Protein AF-A0A3L6JQJ8-F1 (afdb_monomer_lite)

Secondary structure (DSSP, 8-state):
------HHHHHHHHHHHHHHHHHHHHHHHHTT---HHHHHHHHHHHHHHHHHHHHHHHHHHH-SHHHHHHHTT---PPPP-PPS-TTGGGT-HHHHHHHHHHHHHHHHHHHHHHHHHH-SSHHHHHHHHHHHHHHHHHHHHHHHHHTT-

Structure (mmCIF, N/CA/C/O backbone):
data_AF-A0A3L6JQJ8-F1
#
_entry.id   AF-A0A3L6JQJ8-F1
#
loop_
_atom_site.group_PDB
_atom_site.id
_atom_site.type_symbol
_atom_site.label_atom_id
_atom_site.label_alt_id
_atom_site.label_comp_id
_atom_site.label_asym_id
_atom_site.label_entity_id
_atom_site.label_seq_id
_atom_site.pdbx_PDB_ins_code
_atom_site.Cartn_x
_atom_site.Cartn_y
_atom_site.Cartn_z
_atom_site.occupancy
_atom_site.B_iso_or_equiv
_atom_site.auth_seq_id
_atom_site.auth_comp_id
_atom_site.auth_asym_id
_atom_site.auth_atom_id
_atom_site.pdbx_PDB_model_num
ATOM 1 N N . MET A 1 1 ? 2.746 14.100 33.182 1.00 36.00 1 MET A N 1
ATOM 2 C CA . MET A 1 1 ? 1.616 13.159 33.035 1.00 36.00 1 MET A CA 1
ATOM 3 C C . MET A 1 1 ? 1.956 12.234 31.887 1.00 36.00 1 MET A C 1
ATOM 5 O O . MET A 1 1 ? 2.234 12.732 30.808 1.00 36.00 1 MET A O 1
ATOM 9 N N . ASN A 1 2 ? 2.048 10.930 32.138 1.00 44.53 2 ASN A N 1
ATOM 10 C CA . ASN A 1 2 ? 2.298 9.948 31.086 1.00 44.53 2 ASN A CA 1
ATOM 11 C C . ASN A 1 2 ? 0.944 9.687 30.410 1.00 44.53 2 ASN A C 1
ATOM 13 O O . ASN A 1 2 ? 0.129 8.946 30.954 1.00 44.53 2 ASN A O 1
ATOM 17 N N . GLU A 1 3 ? 0.652 10.376 29.305 1.00 50.25 3 GLU A N 1
ATOM 18 C CA . GLU A 1 3 ? -0.541 10.090 28.507 1.00 50.25 3 GLU A CA 1
ATOM 19 C C . GLU A 1 3 ? -0.387 8.691 27.917 1.00 50.25 3 GLU A C 1
ATOM 21 O O . GLU A 1 3 ? 0.412 8.440 27.013 1.00 50.25 3 GLU A O 1
ATOM 26 N N . GLN A 1 4 ? -1.114 7.741 28.492 1.00 54.88 4 GLN A N 1
ATOM 27 C CA . GLN A 1 4 ? -1.204 6.391 27.969 1.00 54.88 4 GLN A CA 1
ATOM 28 C C . GLN A 1 4 ? -1.888 6.489 26.597 1.00 54.88 4 GLN A C 1
ATOM 30 O O . GLN A 1 4 ? -3.105 6.644 26.526 1.00 54.88 4 GLN A O 1
ATOM 35 N N . LYS A 1 5 ? -1.099 6.469 25.510 1.00 64.50 5 LYS A N 1
ATOM 36 C CA . LYS A 1 5 ? -1.624 6.503 24.134 1.00 64.50 5 LYS A CA 1
ATOM 37 C C . LYS A 1 5 ? -2.700 5.434 23.976 1.00 64.50 5 LYS A C 1
ATOM 39 O O . LYS A 1 5 ? -2.453 4.274 24.327 1.00 64.50 5 LYS A O 1
ATOM 44 N N . SER A 1 6 ? -3.858 5.820 23.437 1.00 82.19 6 SER A N 1
ATOM 45 C CA . SER A 1 6 ? -4.971 4.900 23.205 1.00 82.19 6 SER A CA 1
ATOM 46 C C . SER A 1 6 ? -4.496 3.716 22.353 1.00 82.19 6 SER A C 1
ATOM 48 O O . SER A 1 6 ? -3.652 3.900 21.469 1.00 82.19 6 SER A O 1
ATOM 50 N N . PRO A 1 7 ? -5.029 2.495 22.550 1.00 85.25 7 PRO A N 1
ATOM 51 C CA . PRO A 1 7 ? -4.755 1.374 21.654 1.00 85.25 7 PRO A CA 1
ATOM 52 C C . PRO A 1 7 ? -4.994 1.721 20.178 1.00 85.25 7 PRO A C 1
ATOM 54 O O . PRO A 1 7 ? -4.270 1.238 19.313 1.00 85.25 7 PRO A O 1
ATOM 57 N N . ILE A 1 8 ? -5.964 2.596 19.887 1.00 87.50 8 ILE A N 1
ATOM 58 C CA . ILE A 1 8 ? -6.216 3.092 18.528 1.00 87.50 8 ILE A CA 1
ATOM 59 C C . ILE A 1 8 ? -5.039 3.939 18.035 1.00 87.50 8 ILE A C 1
ATOM 61 O O . ILE A 1 8 ? -4.552 3.696 16.936 1.00 87.50 8 ILE A O 1
ATOM 65 N N . ASP A 1 9 ? -4.517 4.856 18.852 1.00 89.31 9 ASP A N 1
ATOM 66 C CA . ASP A 1 9 ? -3.372 5.697 18.480 1.00 89.31 9 ASP A CA 1
ATOM 67 C C . ASP A 1 9 ? -2.126 4.857 18.215 1.00 89.31 9 ASP A C 1
ATOM 69 O O . ASP A 1 9 ? -1.370 5.133 17.288 1.00 89.31 9 ASP A O 1
ATOM 73 N N . GLN A 1 10 ? -1.886 3.816 19.015 1.00 91.69 10 GLN A N 1
ATOM 74 C CA . GLN A 1 10 ? -0.762 2.902 18.792 1.00 91.69 10 GLN A CA 1
ATOM 75 C C . GLN A 1 10 ? -0.887 2.194 17.440 1.00 91.69 10 GLN A C 1
ATOM 77 O O . GLN A 1 10 ? 0.089 2.101 16.696 1.00 91.69 10 GLN A O 1
ATOM 82 N N . MET A 1 11 ? -2.095 1.748 17.099 1.00 93.88 11 MET A N 1
ATOM 83 C CA . MET A 1 11 ? -2.362 1.094 15.823 1.00 93.88 11 MET A CA 1
ATOM 84 C C . MET A 1 11 ? -2.300 2.063 14.634 1.00 93.88 11 MET A C 1
ATOM 86 O O . MET A 1 11 ? -1.777 1.697 13.583 1.00 93.88 11 MET A O 1
ATOM 90 N N . LEU A 1 12 ? -2.766 3.304 14.795 1.00 94.69 12 LEU A N 1
ATOM 91 C CA . LEU A 1 12 ? -2.637 4.351 13.779 1.00 94.69 12 LEU A CA 1
ATOM 92 C C . LEU A 1 12 ? -1.169 4.729 13.551 1.00 94.69 12 LEU A C 1
ATOM 94 O O . LEU A 1 12 ? -0.750 4.820 12.405 1.00 94.69 12 LEU A O 1
ATOM 98 N N . ASN A 1 13 ? -0.361 4.850 14.610 1.00 96.12 13 ASN A N 1
ATOM 99 C CA . ASN A 1 13 ? 1.085 5.077 14.481 1.00 96.12 13 ASN A CA 1
ATOM 100 C C . ASN A 1 13 ? 1.780 3.925 13.737 1.00 96.12 13 ASN A C 1
ATOM 102 O O . ASN A 1 13 ? 2.679 4.159 12.931 1.00 96.12 13 ASN A O 1
ATOM 106 N N . LEU A 1 14 ? 1.361 2.682 13.987 1.00 95.88 14 LEU A N 1
ATOM 107 C CA . LEU A 1 14 ? 1.881 1.515 13.279 1.00 95.88 14 LEU A CA 1
ATOM 108 C C . LEU A 1 14 ? 1.527 1.561 11.785 1.00 95.88 14 LEU A C 1
ATOM 110 O O . LEU A 1 14 ? 2.410 1.393 10.947 1.00 95.88 14 LEU A O 1
ATOM 114 N N . ALA A 1 15 ? 0.264 1.840 11.451 1.00 96.75 15 ALA A N 1
ATOM 115 C CA . ALA A 1 15 ? -0.174 1.994 10.064 1.00 96.75 15 ALA A CA 1
ATOM 116 C C . ALA A 1 15 ? 0.536 3.166 9.363 1.00 96.75 15 ALA A C 1
ATOM 118 O O . ALA A 1 15 ? 0.967 3.026 8.219 1.00 96.75 15 ALA A O 1
ATOM 119 N N . LEU A 1 16 ? 0.723 4.290 10.064 1.00 97.69 16 LEU A N 1
ATOM 120 C CA . LEU A 1 16 ? 1.441 5.461 9.565 1.00 97.69 16 LEU A CA 1
ATOM 121 C C . LEU A 1 16 ? 2.881 5.100 9.192 1.00 97.69 16 LEU A C 1
ATOM 123 O O . LEU A 1 16 ? 3.312 5.360 8.072 1.00 97.69 16 LEU A O 1
ATOM 127 N N . ALA A 1 17 ? 3.602 4.430 10.094 1.00 98.00 17 ALA A N 1
ATOM 128 C CA . ALA A 1 17 ? 4.969 3.991 9.836 1.00 98.00 17 ALA A CA 1
ATOM 129 C C . ALA A 1 17 ? 5.048 3.036 8.632 1.00 98.00 17 ALA A C 1
ATOM 131 O O . ALA A 1 17 ? 5.948 3.155 7.801 1.00 98.00 17 ALA A O 1
ATOM 132 N N . THR A 1 18 ? 4.099 2.103 8.498 1.00 97.38 18 THR A N 1
ATOM 133 C CA . THR A 1 18 ? 4.025 1.208 7.335 1.00 97.38 18 THR A CA 1
ATOM 134 C C . THR A 1 18 ? 3.809 1.984 6.033 1.00 97.38 18 THR A C 1
ATOM 136 O O . THR A 1 18 ? 4.551 1.760 5.075 1.00 97.38 18 THR A O 1
ATOM 139 N N . ALA A 1 19 ? 2.852 2.914 6.002 1.00 97.75 19 ALA A N 1
ATOM 140 C CA . ALA A 1 19 ? 2.551 3.722 4.821 1.00 97.75 19 ALA A CA 1
ATOM 141 C C . ALA A 1 19 ? 3.727 4.635 4.430 1.00 97.75 19 ALA A C 1
ATOM 143 O O . ALA A 1 19 ? 4.115 4.664 3.266 1.00 97.75 19 ALA A O 1
ATOM 144 N N . MET A 1 20 ? 4.377 5.295 5.397 1.00 98.31 20 MET A N 1
ATOM 145 C CA . MET A 1 20 ? 5.570 6.124 5.157 1.00 98.31 20 MET A CA 1
ATOM 146 C C . MET A 1 20 ? 6.739 5.317 4.580 1.00 98.31 20 MET A C 1
ATOM 148 O O . MET A 1 20 ? 7.413 5.772 3.656 1.00 98.31 20 MET A O 1
ATOM 152 N N . ASN A 1 21 ? 6.963 4.097 5.076 1.00 98.06 21 ASN A N 1
ATOM 153 C CA . ASN A 1 21 ? 8.005 3.220 4.539 1.00 98.06 21 ASN A CA 1
ATOM 154 C C . ASN A 1 21 ? 7.715 2.804 3.088 1.00 98.06 21 ASN A C 1
ATOM 156 O O . ASN A 1 21 ? 8.631 2.751 2.267 1.00 98.06 21 ASN A O 1
ATOM 160 N N . GLN A 1 22 ? 6.454 2.511 2.758 1.00 97.69 22 GLN A N 1
ATOM 161 C CA . GLN A 1 22 ? 6.056 2.160 1.391 1.00 97.69 22 GLN A CA 1
ATOM 162 C C . GLN A 1 22 ? 6.104 3.374 0.455 1.00 97.69 22 GLN A C 1
ATOM 164 O O . GLN A 1 22 ? 6.606 3.254 -0.661 1.00 97.69 22 GLN A O 1
ATOM 169 N N . TYR A 1 23 ? 5.683 4.548 0.928 1.00 98.44 23 TYR A N 1
ATOM 170 C CA . TYR A 1 23 ? 5.824 5.819 0.219 1.00 98.44 23 TYR A CA 1
ATOM 171 C C . TYR A 1 23 ? 7.279 6.072 -0.186 1.00 98.44 23 TYR A C 1
ATOM 173 O O . TYR A 1 23 ? 7.580 6.241 -1.371 1.00 98.44 23 TYR A O 1
ATOM 181 N N . GLN A 1 24 ? 8.194 6.010 0.789 1.00 98.25 24 GLN A N 1
ATOM 182 C CA . GLN A 1 24 ? 9.618 6.223 0.546 1.00 98.25 24 GLN A CA 1
ATOM 183 C C . GLN A 1 24 ? 10.185 5.184 -0.424 1.00 98.25 24 GLN A C 1
ATOM 185 O O . GLN A 1 24 ? 10.919 5.533 -1.345 1.00 98.25 24 GLN A O 1
ATOM 190 N N . PHE A 1 25 ? 9.797 3.915 -0.272 1.00 98.19 25 PHE A N 1
ATOM 191 C CA . PHE A 1 25 ? 10.201 2.851 -1.188 1.00 98.19 25 PHE A CA 1
ATOM 192 C C . PHE A 1 25 ? 9.831 3.161 -2.647 1.00 98.19 25 PHE A C 1
ATOM 194 O O . PHE A 1 25 ? 10.662 2.974 -3.540 1.00 98.19 25 PHE A O 1
ATOM 201 N N . TYR A 1 26 ? 8.611 3.641 -2.906 1.00 98.31 26 TYR A N 1
ATOM 202 C CA . TYR A 1 26 ? 8.184 3.963 -4.268 1.00 98.31 26 TYR A CA 1
ATOM 203 C C . TYR A 1 26 ? 8.929 5.166 -4.842 1.00 98.31 26 TYR A C 1
ATOM 205 O O . TYR A 1 26 ? 9.364 5.107 -5.995 1.00 98.31 26 TYR A O 1
ATOM 213 N N . LEU A 1 27 ? 9.149 6.216 -4.046 1.00 97.81 27 LEU A N 1
ATOM 214 C CA . LEU A 1 27 ? 9.959 7.359 -4.471 1.00 97.81 27 LEU A CA 1
ATOM 215 C C . LEU A 1 27 ? 11.394 6.942 -4.806 1.00 97.81 27 LEU A C 1
ATOM 217 O O . LEU A 1 27 ? 11.884 7.251 -5.897 1.00 97.81 27 LEU A O 1
ATOM 221 N N . ASP A 1 28 ? 12.031 6.170 -3.927 1.00 97.50 28 ASP A N 1
ATOM 222 C CA . ASP A 1 28 ? 13.414 5.724 -4.091 1.00 97.50 28 ASP A CA 1
ATOM 223 C C . ASP A 1 28 ? 13.607 4.922 -5.376 1.00 97.50 28 ASP A C 1
ATOM 225 O O . ASP A 1 28 ? 14.586 5.128 -6.098 1.00 97.50 28 ASP A O 1
ATOM 229 N N . ILE A 1 29 ? 12.685 4.007 -5.684 1.00 96.19 29 ILE A N 1
ATOM 230 C CA . ILE A 1 29 ? 12.773 3.204 -6.907 1.00 96.19 29 ILE A CA 1
ATOM 231 C C . ILE A 1 29 ? 12.423 4.049 -8.132 1.00 96.19 29 ILE A C 1
ATOM 233 O O . ILE A 1 29 ? 13.116 3.943 -9.140 1.00 96.19 29 ILE A O 1
ATOM 237 N N . SER A 1 30 ? 11.423 4.934 -8.056 1.00 96.00 30 SER A N 1
ATOM 238 C CA . SER A 1 30 ? 11.022 5.773 -9.197 1.00 96.00 30 SER A CA 1
ATOM 239 C C . SER A 1 30 ? 12.154 6.671 -9.708 1.00 96.00 30 SER A C 1
ATOM 241 O O . SER A 1 30 ? 12.235 6.945 -10.906 1.00 96.00 30 SER A O 1
ATOM 243 N N . SER A 1 31 ? 13.065 7.084 -8.820 1.00 93.19 31 SER A N 1
ATOM 244 C CA . SER A 1 31 ? 14.246 7.880 -9.175 1.00 93.19 31 SER A CA 1
ATOM 245 C C . SER A 1 31 ? 15.295 7.107 -9.988 1.00 93.19 31 SER A C 1
ATOM 247 O O . SER A 1 31 ? 16.134 7.724 -10.639 1.00 93.19 31 SER A O 1
ATOM 249 N N . LYS A 1 32 ? 15.238 5.769 -9.970 1.00 92.94 32 LYS A N 1
ATOM 250 C CA . LYS A 1 32 ? 16.230 4.858 -10.569 1.00 92.94 32 LYS A CA 1
ATOM 251 C C . LYS A 1 32 ? 15.720 4.150 -11.824 1.00 92.94 32 LYS A C 1
ATOM 253 O O . LYS A 1 32 ? 16.480 3.435 -12.466 1.00 92.94 32 LYS A O 1
ATOM 258 N N . VAL A 1 33 ? 14.436 4.298 -12.147 1.00 93.25 33 VAL A N 1
ATOM 259 C CA . VAL A 1 33 ? 13.796 3.637 -13.289 1.00 93.25 33 VAL A CA 1
ATOM 260 C C . VAL A 1 33 ? 13.780 4.568 -14.494 1.00 93.25 33 VAL A C 1
ATOM 262 O O . VAL A 1 33 ? 13.288 5.692 -14.414 1.00 93.25 33 VAL A O 1
ATOM 265 N N . GLU A 1 34 ? 14.276 4.072 -15.626 1.00 90.38 34 GLU A N 1
ATOM 266 C CA . GLU A 1 34 ? 14.319 4.824 -16.887 1.00 90.38 34 GLU A CA 1
ATOM 267 C C . GLU A 1 34 ? 13.002 4.743 -17.667 1.00 90.38 34 GLU A C 1
ATOM 269 O O . GLU A 1 34 ? 12.595 5.700 -18.321 1.00 90.38 34 GLU A O 1
ATOM 274 N N . THR A 1 35 ? 12.297 3.611 -17.589 1.00 92.88 35 THR A N 1
ATOM 275 C CA . THR A 1 35 ? 11.056 3.401 -18.341 1.00 92.88 35 THR A CA 1
ATOM 276 C C . THR A 1 35 ? 9.922 4.275 -17.806 1.00 92.88 35 THR A C 1
ATOM 278 O O . THR A 1 35 ? 9.440 4.057 -16.693 1.00 92.88 35 THR A O 1
ATOM 281 N N . THR A 1 36 ? 9.426 5.198 -18.636 1.00 93.94 36 THR A N 1
ATOM 282 C CA . THR A 1 36 ? 8.369 6.161 -18.280 1.00 93.94 36 THR A CA 1
ATOM 283 C C . THR A 1 36 ? 7.140 5.499 -17.664 1.00 93.94 36 THR A C 1
ATOM 285 O O . THR A 1 36 ? 6.732 5.879 -16.573 1.00 93.94 36 THR A O 1
ATOM 288 N N . LYS A 1 37 ? 6.602 4.447 -18.294 1.00 93.69 37 LYS A N 1
ATOM 289 C CA . LYS A 1 37 ? 5.382 3.764 -17.828 1.00 93.69 37 LYS A CA 1
ATOM 290 C C . LYS A 1 37 ? 5.533 3.160 -16.423 1.00 93.69 37 LYS A C 1
ATOM 292 O O . LYS A 1 37 ? 4.645 3.288 -15.587 1.00 93.69 37 LYS A O 1
ATOM 297 N N . VAL A 1 38 ? 6.682 2.545 -16.132 1.00 94.81 38 VAL A N 1
ATOM 298 C CA . VAL A 1 38 ? 6.969 1.967 -14.805 1.00 94.81 38 VAL A CA 1
ATOM 299 C C . VAL A 1 38 ? 7.235 3.070 -13.778 1.00 94.81 38 VAL A C 1
ATOM 301 O O . VAL A 1 38 ? 6.790 2.979 -12.636 1.00 94.81 38 VAL A O 1
ATOM 304 N N . LYS A 1 39 ? 7.914 4.148 -14.178 1.00 96.62 39 LYS A N 1
ATOM 305 C CA . LYS A 1 39 ? 8.126 5.319 -13.323 1.00 96.62 39 LYS A CA 1
ATOM 306 C C . LYS A 1 39 ? 6.804 5.986 -12.933 1.00 96.62 39 LYS A C 1
ATOM 308 O O . LYS A 1 39 ? 6.609 6.307 -11.765 1.00 96.62 39 LYS A O 1
ATOM 313 N N . GLU A 1 40 ? 5.887 6.157 -13.880 1.00 95.94 40 GLU A N 1
ATOM 314 C CA . GLU A 1 40 ? 4.550 6.708 -13.639 1.00 95.94 40 GLU A CA 1
ATOM 315 C C . GLU A 1 40 ? 3.723 5.826 -12.703 1.00 95.94 40 GLU A C 1
ATOM 317 O O . GLU A 1 40 ? 3.081 6.356 -11.794 1.00 95.94 40 GLU A O 1
ATOM 322 N N . LEU A 1 41 ? 3.794 4.497 -12.861 1.00 96.56 41 LEU A N 1
ATOM 323 C CA . LEU A 1 41 ? 3.210 3.552 -11.906 1.00 96.56 41 LEU A CA 1
ATOM 324 C C . LEU A 1 41 ? 3.752 3.798 -10.494 1.00 96.56 41 LEU A C 1
ATOM 326 O O . LEU A 1 41 ? 2.967 4.001 -9.574 1.00 96.56 41 LEU A O 1
ATOM 330 N N . LEU A 1 42 ? 5.075 3.832 -10.316 1.00 98.06 42 LEU A N 1
ATOM 331 C CA . LEU A 1 42 ? 5.686 4.028 -8.997 1.00 98.06 42 LEU A CA 1
ATOM 332 C C . LEU A 1 42 ? 5.297 5.372 -8.369 1.00 98.06 42 LEU A C 1
ATOM 334 O O . LEU A 1 42 ? 4.971 5.423 -7.187 1.00 98.06 42 LEU A O 1
ATOM 338 N N . LEU A 1 43 ? 5.271 6.454 -9.151 1.00 97.94 43 LEU A N 1
ATOM 339 C CA . LEU A 1 43 ? 4.819 7.763 -8.669 1.00 97.94 43 LEU A CA 1
ATOM 340 C C . LEU A 1 43 ? 3.325 7.764 -8.322 1.00 97.94 43 LEU A C 1
ATOM 342 O O . LEU A 1 43 ? 2.911 8.423 -7.371 1.00 97.94 43 LEU A O 1
ATOM 346 N N . SER A 1 44 ? 2.502 7.019 -9.063 1.00 97.75 44 SER A N 1
ATOM 347 C CA . SER A 1 44 ? 1.092 6.836 -8.722 1.00 97.75 44 SER A CA 1
ATOM 348 C C . SER A 1 44 ? 0.911 6.070 -7.413 1.00 97.75 44 SER A C 1
ATOM 350 O O . SER A 1 44 ? 0.092 6.473 -6.589 1.00 97.75 44 SER A O 1
ATOM 352 N N . LEU A 1 45 ? 1.694 5.011 -7.195 1.00 98.19 45 LEU A N 1
ATOM 353 C CA . LEU A 1 45 ? 1.693 4.260 -5.941 1.00 98.19 45 LEU A CA 1
ATOM 354 C C . LEU A 1 45 ? 2.148 5.140 -4.772 1.00 98.19 45 LEU A C 1
ATOM 356 O O . LEU A 1 45 ? 1.482 5.162 -3.743 1.00 98.19 45 LEU A O 1
ATOM 360 N N . ALA A 1 46 ? 3.203 5.941 -4.951 1.00 98.31 46 ALA A N 1
ATOM 361 C CA . ALA A 1 46 ? 3.644 6.909 -3.946 1.00 98.31 46 ALA A CA 1
ATOM 362 C C . ALA A 1 46 ? 2.522 7.898 -3.579 1.00 98.31 46 ALA A C 1
ATOM 364 O O . ALA A 1 46 ? 2.218 8.067 -2.403 1.00 98.31 46 ALA A O 1
ATOM 365 N N . ARG A 1 47 ? 1.827 8.484 -4.562 1.00 98.25 47 ARG A N 1
ATOM 366 C CA . ARG A 1 47 ? 0.675 9.371 -4.292 1.00 98.25 47 ARG A CA 1
ATOM 367 C C . ARG A 1 47 ? -0.461 8.665 -3.549 1.00 98.25 47 ARG A C 1
ATOM 369 O O . ARG A 1 47 ? -1.121 9.269 -2.709 1.00 98.25 47 ARG A O 1
ATOM 376 N N . SER A 1 48 ? -0.695 7.388 -3.843 1.00 97.56 48 SER A N 1
ATOM 377 C CA . SER A 1 48 ? -1.681 6.583 -3.118 1.00 97.56 48 SER A CA 1
ATOM 378 C C . SER A 1 48 ? -1.270 6.360 -1.652 1.00 97.56 48 SER A C 1
ATOM 380 O O . SER A 1 48 ? -2.114 6.469 -0.763 1.00 97.56 48 SER A O 1
ATOM 382 N N . GLU A 1 49 ? 0.018 6.124 -1.377 1.00 98.06 49 GLU A N 1
ATOM 383 C CA . GLU A 1 49 ? 0.538 6.060 -0.002 1.00 98.06 49 GLU A CA 1
ATOM 384 C C . GLU A 1 49 ? 0.445 7.397 0.729 1.00 98.06 49 GLU A C 1
ATOM 386 O O . GLU A 1 49 ? 0.052 7.427 1.890 1.00 98.06 49 GLU A O 1
ATOM 391 N N . GLU A 1 50 ? 0.760 8.504 0.059 1.00 98.06 50 GLU A N 1
ATOM 392 C CA . GLU A 1 50 ? 0.616 9.854 0.611 1.00 98.06 50 GLU A CA 1
ATOM 393 C C . GLU A 1 50 ? -0.838 10.134 1.013 1.00 98.06 50 GLU A C 1
ATOM 395 O O . GLU A 1 50 ? -1.105 10.568 2.133 1.00 98.06 50 GLU A O 1
ATOM 400 N N . ALA A 1 51 ? -1.800 9.780 0.157 1.00 96.56 51 ALA A N 1
ATOM 401 C CA . ALA A 1 51 ? -3.219 9.894 0.484 1.00 96.56 51 ALA A CA 1
ATOM 402 C C . ALA A 1 51 ? -3.611 9.037 1.704 1.00 96.56 51 ALA A C 1
ATOM 404 O O . ALA A 1 51 ? -4.415 9.469 2.537 1.00 96.56 51 ALA A O 1
ATOM 405 N N . LEU A 1 52 ? -3.038 7.834 1.841 1.00 96.25 52 LEU A N 1
ATOM 406 C CA . LEU A 1 52 ? -3.238 6.985 3.016 1.00 96.25 52 LEU A CA 1
ATOM 407 C C . LEU A 1 52 ? -2.625 7.610 4.280 1.00 96.25 52 LEU A C 1
ATOM 409 O O . LEU A 1 52 ? -3.290 7.628 5.315 1.00 96.25 52 LEU A O 1
ATOM 413 N N . ILE A 1 53 ? -1.413 8.163 4.194 1.00 98.12 53 ILE A N 1
ATOM 414 C CA . ILE A 1 53 ? -0.730 8.888 5.278 1.00 98.12 53 ILE A CA 1
ATOM 415 C C . ILE A 1 53 ? -1.608 10.038 5.772 1.00 98.12 53 ILE A C 1
ATOM 417 O O . ILE A 1 53 ? -1.984 10.049 6.943 1.00 98.12 53 ILE A O 1
ATOM 421 N N . THR A 1 54 ? -2.041 10.929 4.875 1.00 96.06 54 THR A N 1
ATOM 422 C CA . THR A 1 54 ? -2.919 12.055 5.227 1.00 96.06 54 THR A CA 1
ATOM 423 C C . THR A 1 54 ? -4.216 11.576 5.875 1.00 96.06 54 THR A C 1
ATOM 425 O O . THR A 1 54 ? -4.718 12.184 6.823 1.00 96.06 54 THR A O 1
ATOM 428 N N . LYS A 1 55 ? -4.778 10.456 5.401 1.00 94.19 55 LYS A N 1
ATOM 429 C CA . LYS A 1 55 ? -5.990 9.893 5.997 1.00 94.19 55 LYS A CA 1
ATOM 430 C C . LYS A 1 55 ? -5.734 9.362 7.411 1.00 94.19 55 LYS A C 1
ATOM 432 O O . LYS A 1 55 ? -6.574 9.581 8.280 1.00 94.19 55 LYS A O 1
ATOM 437 N N . ILE A 1 56 ? -4.606 8.696 7.652 1.00 95.19 56 ILE A N 1
ATOM 438 C CA . ILE A 1 56 ? -4.214 8.204 8.981 1.00 95.19 56 ILE A CA 1
ATOM 439 C C . ILE A 1 56 ? -3.977 9.376 9.939 1.00 95.19 56 ILE A C 1
ATOM 441 O O . ILE A 1 56 ? -4.515 9.369 11.043 1.00 95.19 56 ILE A O 1
ATOM 445 N N . GLU A 1 57 ? -3.256 10.412 9.513 1.00 95.00 57 GLU A N 1
ATOM 446 C CA . GLU A 1 57 ? -3.024 11.623 10.311 1.00 95.00 57 GLU 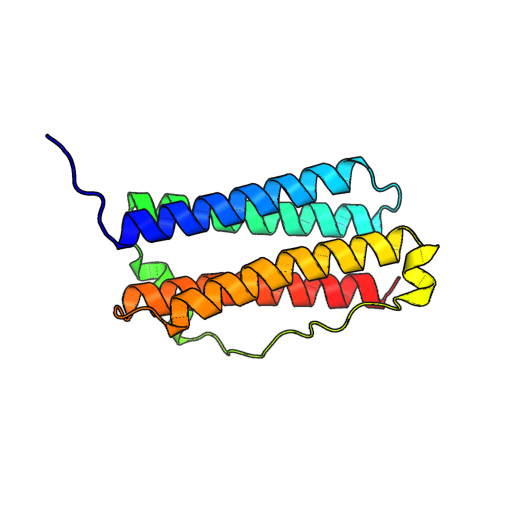A CA 1
ATOM 447 C C . GLU A 1 57 ? -4.338 12.330 10.660 1.00 95.00 57 GLU A C 1
ATOM 449 O O . GLU A 1 57 ? -4.566 12.701 11.813 1.00 95.00 57 GLU A O 1
ATOM 454 N N . SER A 1 58 ? -5.258 12.435 9.696 1.00 93.00 58 SER A N 1
ATOM 455 C CA . SER A 1 58 ? -6.606 12.939 9.957 1.00 93.00 58 SER A CA 1
ATOM 456 C C . SER A 1 58 ? -7.329 12.087 10.999 1.00 93.00 58 SER A C 1
ATOM 458 O O . SER A 1 58 ? -7.951 12.654 11.891 1.00 93.00 58 SER A O 1
ATOM 460 N N . MET A 1 59 ? -7.234 10.755 10.939 1.00 92.69 59 MET A N 1
ATOM 461 C CA . MET A 1 59 ? -7.850 9.883 11.946 1.00 92.69 59 MET A CA 1
ATOM 462 C C . MET A 1 59 ? -7.247 10.064 13.339 1.00 92.69 59 MET A C 1
ATOM 464 O O . MET A 1 59 ? -7.969 9.971 14.329 1.00 92.69 59 MET A O 1
ATOM 468 N N . MET A 1 60 ? -5.945 10.337 13.428 1.00 92.00 60 MET A N 1
ATOM 469 C CA . MET A 1 60 ? -5.284 10.645 14.697 1.00 92.00 60 MET A CA 1
ATOM 470 C C . MET A 1 60 ? -5.766 11.980 15.282 1.00 92.00 60 MET A C 1
ATOM 472 O O . MET A 1 60 ? -5.830 12.119 16.499 1.00 92.00 60 MET A O 1
ATOM 476 N N . ALA A 1 61 ? -6.125 12.949 14.435 1.00 89.88 61 ALA A N 1
ATOM 477 C CA . ALA A 1 61 ? -6.596 14.264 14.867 1.00 89.88 61 ALA A CA 1
ATOM 478 C C . ALA A 1 61 ? -8.101 14.307 15.192 1.00 89.88 61 ALA A C 1
ATOM 480 O O . ALA A 1 61 ? -8.499 14.962 16.154 1.00 89.88 61 ALA A O 1
ATOM 481 N N .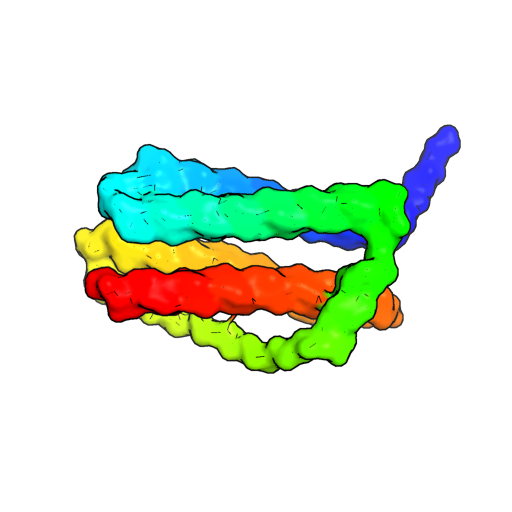 SER A 1 62 ? -8.943 13.646 14.391 1.00 88.31 62 SER A N 1
ATOM 482 C CA . SER A 1 62 ? -10.409 13.773 14.461 1.00 88.31 62 SER A CA 1
ATOM 483 C C . SER A 1 62 ? -11.164 12.469 14.742 1.00 88.31 62 SER A C 1
ATOM 485 O O . SER A 1 62 ? -12.388 12.492 14.879 1.00 88.31 62 SER A O 1
ATOM 487 N N . GLY A 1 63 ? -10.467 11.337 14.869 1.00 87.19 63 GLY A N 1
ATOM 488 C CA . GLY A 1 63 ? -11.057 10.020 15.111 1.00 87.19 63 GLY A CA 1
ATOM 489 C C . GLY A 1 63 ? -11.342 9.206 13.840 1.00 87.19 63 GLY A C 1
ATOM 490 O O . GLY A 1 63 ? -11.158 9.648 12.709 1.00 87.19 63 GLY A O 1
ATOM 491 N N . VAL A 1 64 ? -11.794 7.962 14.028 1.00 85.75 64 VAL A N 1
ATOM 492 C CA . VAL A 1 64 ? -11.783 6.902 12.990 1.00 85.75 64 VAL A CA 1
ATOM 493 C C . VAL A 1 64 ? -13.142 6.612 12.331 1.00 85.75 64 VAL A C 1
ATOM 495 O O . VAL A 1 64 ? -13.246 5.690 11.521 1.00 85.75 64 VAL A O 1
ATOM 498 N N . VAL A 1 65 ? -14.190 7.378 12.657 1.00 81.81 65 VAL A N 1
ATOM 499 C CA . VAL A 1 65 ? -15.590 7.099 12.256 1.00 81.81 65 VAL A CA 1
ATOM 500 C C . VAL A 1 65 ? -15.739 6.932 10.738 1.00 81.81 65 VAL A C 1
ATOM 502 O O . VAL A 1 65 ? -16.287 5.940 10.265 1.00 81.81 65 VAL A O 1
ATOM 505 N N . ASP A 1 66 ? -15.159 7.848 9.968 1.00 75.88 66 ASP A N 1
ATOM 506 C CA . ASP A 1 66 ? -15.169 7.843 8.502 1.00 75.88 66 ASP A CA 1
ATOM 507 C C . ASP A 1 66 ? -14.634 6.561 7.854 1.00 75.88 66 ASP A C 1
ATOM 509 O O . ASP A 1 66 ? -15.085 6.158 6.779 1.00 75.88 66 ASP A O 1
ATOM 513 N N . ALA A 1 67 ? -13.584 5.987 8.440 1.00 72.75 67 ALA A N 1
ATOM 514 C CA . ALA A 1 67 ? -12.934 4.792 7.913 1.00 72.75 67 ALA A CA 1
ATOM 515 C C . ALA A 1 67 ? -13.746 3.546 8.257 1.00 72.75 67 ALA A C 1
ATOM 517 O O . ALA A 1 67 ? -13.896 2.648 7.432 1.00 72.75 67 ALA A O 1
ATOM 518 N N . VAL A 1 68 ? -14.312 3.537 9.465 1.00 81.00 68 VAL A N 1
ATOM 519 C CA . VAL A 1 68 ? -15.188 2.475 9.954 1.00 81.00 68 VAL A CA 1
ATOM 520 C C . VAL A 1 68 ? -16.447 2.361 9.103 1.00 81.00 68 VAL A C 1
ATOM 522 O O . VAL A 1 68 ? -16.824 1.242 8.767 1.00 81.00 68 VAL A O 1
ATOM 525 N N . GLU A 1 69 ? -17.079 3.477 8.731 1.00 79.56 69 GLU A N 1
ATOM 526 C CA . GLU A 1 69 ? -18.271 3.437 7.875 1.00 79.56 69 GLU A CA 1
ATOM 527 C C . GLU A 1 69 ? -17.939 3.002 6.447 1.00 79.56 69 GLU A C 1
ATOM 529 O O . GLU A 1 69 ? -18.627 2.139 5.906 1.00 79.56 69 GLU A O 1
ATOM 534 N N . ARG A 1 70 ? -16.843 3.505 5.861 1.00 75.25 70 ARG A N 1
ATOM 535 C CA . ARG A 1 70 ? -16.401 3.071 4.525 1.00 75.25 70 ARG A CA 1
ATOM 536 C C . ARG A 1 70 ? -16.122 1.579 4.459 1.00 75.25 70 ARG A C 1
ATOM 538 O O . ARG A 1 70 ? -16.530 0.942 3.500 1.00 75.25 70 ARG A O 1
ATOM 545 N N . ALA A 1 71 ? -15.491 1.013 5.487 1.00 77.94 71 ALA A N 1
ATOM 546 C CA . ALA A 1 71 ? -15.194 -0.416 5.550 1.00 77.94 71 ALA A CA 1
ATOM 547 C C . ALA A 1 71 ? -16.435 -1.319 5.437 1.00 77.94 71 ALA A C 1
ATOM 549 O O . ALA A 1 71 ? -16.307 -2.470 5.035 1.00 77.94 71 ALA A O 1
ATOM 550 N N . ARG A 1 72 ? -17.633 -0.826 5.781 1.00 76.44 72 ARG A N 1
ATOM 551 C CA . ARG A 1 72 ? -18.871 -1.626 5.762 1.00 76.44 72 ARG A CA 1
ATOM 552 C C . ARG A 1 72 ? -19.365 -1.945 4.358 1.00 76.44 72 ARG A C 1
ATOM 554 O O . ARG A 1 72 ? -20.166 -2.860 4.209 1.00 76.44 72 ARG A O 1
ATOM 561 N N . THR A 1 73 ? -18.946 -1.165 3.368 1.00 79.38 73 THR A N 1
ATOM 562 C CA . THR A 1 73 ? -19.404 -1.284 1.979 1.00 79.38 73 THR A CA 1
ATOM 563 C C . THR A 1 73 ? -18.323 -1.832 1.056 1.00 79.38 73 THR A C 1
ATOM 565 O O . THR A 1 73 ? -18.509 -1.811 -0.155 1.00 79.38 73 THR A O 1
ATOM 568 N N . LEU A 1 74 ? -17.172 -2.243 1.595 1.00 79.19 74 LEU A N 1
ATOM 569 C CA . LEU A 1 74 ? -16.069 -2.749 0.784 1.00 79.19 74 LEU A CA 1
ATOM 570 C C . LEU A 1 74 ? -16.292 -4.227 0.491 1.00 79.19 74 LEU A C 1
ATOM 572 O O . LEU A 1 74 ? -16.465 -5.024 1.412 1.00 79.19 74 LEU A O 1
ATOM 576 N N . GLU A 1 75 ? -16.247 -4.578 -0.788 1.00 67.50 75 GLU A N 1
ATOM 577 C CA . GLU A 1 75 ? -16.123 -5.966 -1.213 1.00 67.50 75 GLU A CA 1
ATOM 578 C C . GLU A 1 75 ? -14.656 -6.397 -1.073 1.00 67.50 75 GLU A C 1
ATOM 580 O O . GLU A 1 75 ? -13.728 -5.693 -1.489 1.00 67.50 75 GLU A O 1
ATOM 585 N N . GLU A 1 76 ? -14.448 -7.537 -0.416 1.00 63.12 76 GLU A N 1
ATOM 586 C CA . GLU A 1 76 ? -13.131 -8.123 -0.158 1.00 63.12 76 GLU A CA 1
ATOM 587 C C . GLU A 1 76 ? -12.797 -9.145 -1.246 1.00 63.12 76 GLU A C 1
ATOM 589 O O . GLU A 1 76 ? -12.723 -10.342 -0.982 1.00 63.12 76 GLU A O 1
ATOM 594 N N . ASP A 1 77 ? -12.593 -8.673 -2.475 1.00 75.19 77 ASP A N 1
ATOM 595 C CA . ASP A 1 77 ? -11.967 -9.508 -3.498 1.00 75.19 77 ASP A CA 1
ATOM 596 C C . ASP A 1 77 ? -10.460 -9.572 -3.243 1.00 75.19 77 ASP A C 1
ATOM 598 O O . ASP A 1 77 ? -9.768 -8.545 -3.215 1.00 75.19 77 ASP A O 1
ATOM 602 N N . GLU A 1 78 ? -9.957 -10.790 -3.045 1.00 87.31 78 GLU A N 1
ATOM 603 C CA . GLU A 1 78 ? -8.538 -11.037 -2.820 1.00 87.31 78 GLU A CA 1
ATOM 604 C C . GLU A 1 78 ? -7.732 -10.664 -4.080 1.00 87.31 78 GLU A C 1
ATOM 606 O O . GLU A 1 78 ? -8.037 -11.140 -5.177 1.00 87.31 78 GLU A O 1
ATOM 611 N N . PRO A 1 79 ? -6.728 -9.776 -3.966 1.00 90.69 79 PRO A N 1
ATOM 612 C CA . PRO A 1 79 ? -5.949 -9.334 -5.111 1.00 90.69 79 PRO A CA 1
ATOM 613 C C . PRO A 1 79 ? -4.955 -10.414 -5.568 1.00 90.69 79 PRO A C 1
ATOM 615 O O . PRO A 1 79 ? -4.361 -11.100 -4.741 1.00 90.69 79 PRO A O 1
ATOM 618 N N . ASP A 1 80 ? -4.717 -10.508 -6.881 1.00 91.44 80 ASP A N 1
ATOM 619 C CA . ASP A 1 80 ? -3.756 -11.455 -7.468 1.00 91.44 80 ASP A CA 1
ATOM 620 C C . ASP A 1 80 ? -2.313 -11.143 -7.030 1.00 91.44 80 ASP A C 1
ATOM 622 O O . ASP A 1 80 ? -1.773 -10.065 -7.312 1.00 91.44 80 ASP A O 1
ATOM 626 N N . ASP A 1 81 ? -1.689 -12.100 -6.344 1.00 91.50 81 ASP A N 1
ATOM 627 C CA . ASP A 1 81 ? -0.322 -12.025 -5.833 1.00 91.50 81 ASP A CA 1
ATOM 628 C C . ASP A 1 81 ? 0.722 -12.699 -6.736 1.00 91.50 81 ASP A C 1
ATOM 630 O O . ASP A 1 81 ? 1.920 -12.655 -6.430 1.00 91.50 81 ASP A O 1
ATOM 634 N N . THR A 1 82 ? 0.295 -13.265 -7.867 1.00 94.50 82 THR A N 1
ATOM 635 C CA . THR A 1 82 ? 1.155 -14.008 -8.788 1.00 94.50 82 THR A CA 1
ATOM 636 C C . THR A 1 82 ? 2.268 -13.102 -9.328 1.00 94.50 82 THR A C 1
ATOM 638 O O . THR A 1 82 ? 1.983 -12.050 -9.902 1.00 94.50 82 THR A O 1
ATOM 641 N N . PRO A 1 83 ? 3.554 -13.471 -9.199 1.00 94.00 83 PRO A N 1
ATOM 642 C CA . PRO A 1 83 ? 4.637 -12.708 -9.811 1.00 94.00 83 PRO A CA 1
ATOM 643 C C . PRO A 1 83 ? 4.535 -12.653 -11.344 1.00 94.00 83 PRO A C 1
ATOM 645 O O . PRO A 1 83 ? 4.155 -13.629 -11.987 1.00 94.00 83 PRO A O 1
ATOM 648 N N . PHE A 1 84 ? 4.945 -11.533 -11.940 1.00 93.69 84 PHE A N 1
ATOM 649 C CA . PHE A 1 84 ? 5.099 -11.383 -13.390 1.00 93.69 84 PHE A CA 1
ATOM 650 C C . PHE A 1 84 ? 6.361 -12.113 -13.849 1.00 93.69 84 PHE A C 1
ATOM 652 O O . PHE A 1 84 ? 7.412 -11.870 -13.263 1.00 93.69 84 PHE A O 1
ATOM 659 N N . ASP A 1 85 ? 6.249 -12.976 -14.865 1.00 90.31 85 ASP A N 1
ATOM 660 C CA . ASP A 1 85 ? 7.318 -13.794 -15.474 1.00 90.31 85 ASP A CA 1
ATOM 661 C C . ASP A 1 85 ? 8.681 -13.717 -14.755 1.00 90.31 85 ASP A C 1
ATOM 663 O O . ASP A 1 85 ? 9.528 -12.862 -15.037 1.00 90.31 85 ASP A O 1
ATOM 667 N N . LEU A 1 86 ? 8.874 -14.609 -13.777 1.00 87.56 86 LEU A N 1
ATOM 668 C CA . LEU A 1 86 ? 10.058 -14.605 -12.916 1.00 87.56 86 LEU A CA 1
ATOM 669 C C . LEU A 1 86 ? 11.359 -14.818 -13.693 1.00 87.56 86 LEU A C 1
ATOM 671 O O . LEU A 1 86 ? 12.383 -14.278 -13.287 1.00 87.56 86 LEU A O 1
ATOM 675 N N . VAL A 1 87 ? 11.315 -15.582 -14.786 1.00 87.50 87 VAL A N 1
ATOM 676 C CA . VAL A 1 87 ? 12.496 -15.879 -15.603 1.00 87.50 87 VAL A CA 1
ATOM 677 C C . VAL A 1 87 ? 12.882 -14.635 -16.391 1.00 87.50 87 VAL A C 1
ATOM 679 O O . VAL A 1 87 ? 14.038 -14.214 -16.378 1.00 87.50 87 VAL A O 1
ATOM 682 N N . GLN A 1 88 ? 11.906 -13.984 -17.026 1.00 88.06 88 GLN A N 1
ATOM 683 C CA . GLN A 1 88 ? 12.165 -12.755 -17.763 1.00 88.06 88 GLN A CA 1
ATOM 684 C C . GLN A 1 88 ? 12.579 -11.608 -16.829 1.00 88.06 88 GLN A C 1
ATOM 686 O O . GLN A 1 88 ? 13.436 -10.804 -17.193 1.00 88.06 88 GLN A O 1
ATOM 691 N N . ALA A 1 89 ? 12.060 -11.559 -15.600 1.00 89.50 89 ALA A N 1
ATOM 692 C CA . ALA A 1 89 ? 12.424 -10.555 -14.600 1.00 89.50 89 ALA A CA 1
ATOM 693 C C . ALA A 1 89 ? 13.902 -10.593 -14.158 1.00 89.50 89 ALA A C 1
ATOM 695 O O . ALA A 1 89 ? 14.371 -9.624 -13.563 1.00 89.50 89 ALA A O 1
ATOM 696 N N . GLU A 1 90 ? 14.655 -11.661 -14.444 1.00 87.94 90 GLU A N 1
ATOM 697 C CA . GLU A 1 90 ? 16.108 -11.695 -14.201 1.00 87.94 90 GLU A CA 1
ATOM 698 C C . GLU A 1 90 ? 16.883 -10.773 -15.153 1.00 87.94 90 GLU A C 1
ATOM 700 O O . GLU A 1 90 ? 17.985 -10.326 -14.833 1.00 87.94 90 GLU A O 1
ATOM 705 N N . THR A 1 91 ? 16.302 -10.473 -16.317 1.00 90.44 91 THR A N 1
ATOM 706 C CA . THR A 1 91 ? 16.955 -9.713 -17.392 1.00 90.44 91 THR A CA 1
ATOM 707 C C . THR A 1 91 ? 16.182 -8.462 -17.808 1.00 90.44 91 THR A C 1
ATOM 709 O O . THR A 1 91 ? 16.796 -7.506 -18.278 1.00 90.44 91 THR A O 1
ATOM 712 N N . ASP A 1 92 ? 14.864 -8.418 -17.590 1.00 91.81 92 ASP A N 1
ATOM 713 C CA . ASP A 1 92 ? 14.026 -7.247 -17.843 1.00 91.81 92 ASP A CA 1
ATOM 714 C C . ASP A 1 92 ? 13.869 -6.395 -16.566 1.00 91.81 92 ASP A C 1
ATOM 716 O O . ASP A 1 92 ? 13.124 -6.766 -15.646 1.00 91.81 92 ASP A O 1
ATOM 720 N N . PRO A 1 93 ? 14.513 -5.211 -16.494 1.00 91.69 93 PRO A N 1
ATOM 721 C CA . PRO A 1 93 ? 14.442 -4.348 -15.318 1.00 91.69 93 PRO A CA 1
ATOM 722 C C . PRO A 1 93 ? 13.022 -3.838 -15.031 1.00 91.69 93 P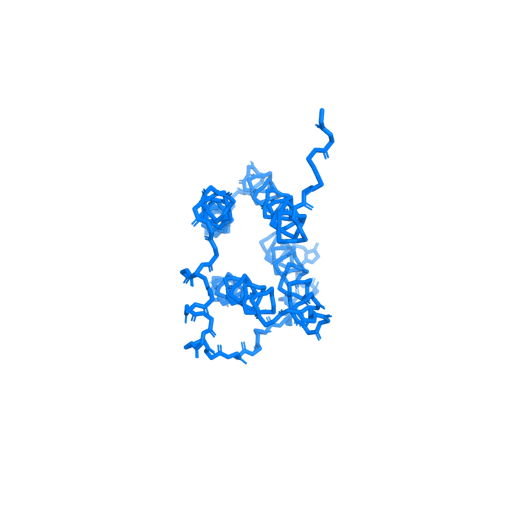RO A C 1
ATOM 724 O O . PRO A 1 93 ? 12.719 -3.481 -13.890 1.00 91.69 93 PRO A O 1
ATOM 727 N N . ARG A 1 94 ? 12.129 -3.815 -16.029 1.00 93.44 94 ARG A N 1
ATOM 728 C CA . ARG A 1 94 ? 10.736 -3.378 -15.869 1.00 93.44 94 ARG A CA 1
ATOM 729 C C . ARG A 1 94 ? 9.947 -4.410 -15.072 1.00 93.44 94 ARG A C 1
ATOM 731 O O . ARG A 1 94 ? 9.328 -4.061 -14.067 1.00 93.44 94 ARG A O 1
ATOM 738 N N . LEU A 1 95 ? 10.039 -5.682 -15.467 1.00 93.62 95 LEU A N 1
ATOM 739 C CA . LEU A 1 95 ? 9.383 -6.795 -14.773 1.00 93.62 95 LEU A CA 1
ATOM 740 C C . LEU A 1 95 ? 9.974 -7.015 -13.379 1.00 93.62 95 LEU A C 1
ATOM 742 O O . LEU A 1 95 ? 9.231 -7.226 -12.419 1.00 93.62 95 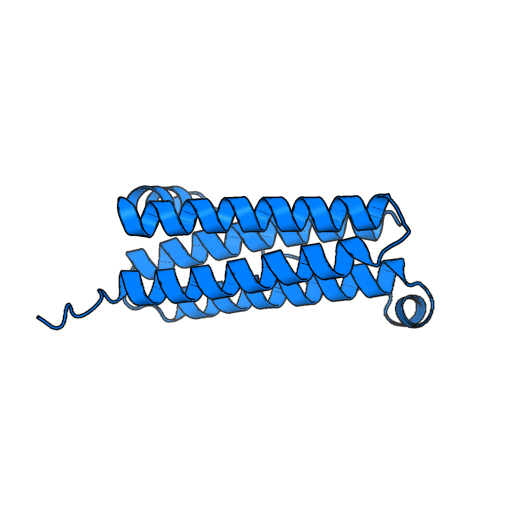LEU A O 1
ATOM 746 N N . TYR A 1 96 ? 11.294 -6.861 -13.231 1.00 94.50 96 TYR A N 1
ATOM 747 C CA . TYR A 1 96 ? 11.948 -6.865 -11.922 1.00 94.50 96 TYR A CA 1
ATOM 748 C C . TYR A 1 96 ? 11.327 -5.835 -10.966 1.00 94.50 96 TYR A C 1
ATOM 750 O O . TYR A 1 96 ? 10.978 -6.150 -9.824 1.00 94.50 96 TYR A O 1
ATOM 758 N N . VAL A 1 97 ? 11.147 -4.596 -11.431 1.00 95.88 97 VAL A N 1
ATOM 759 C CA . VAL A 1 97 ? 10.545 -3.520 -10.636 1.00 95.88 97 VAL A CA 1
ATOM 760 C C . VAL A 1 97 ? 9.066 -3.785 -10.353 1.00 95.88 97 VAL A C 1
ATOM 762 O O . VAL A 1 97 ? 8.645 -3.614 -9.208 1.00 95.88 97 VAL A O 1
ATOM 765 N N . CYS A 1 98 ? 8.299 -4.257 -11.338 1.00 96.31 98 CYS A N 1
ATOM 766 C CA . CYS A 1 98 ? 6.901 -4.653 -11.159 1.00 96.31 98 CYS A CA 1
ATOM 767 C C . CYS A 1 98 ? 6.739 -5.711 -10.060 1.00 96.31 98 CYS A C 1
ATOM 769 O O . CYS A 1 98 ? 5.936 -5.533 -9.144 1.00 96.31 98 CYS A O 1
ATOM 771 N N . ASN A 1 99 ? 7.570 -6.756 -10.068 1.00 97.00 99 ASN A N 1
ATOM 772 C CA . ASN A 1 99 ? 7.573 -7.784 -9.025 1.00 97.00 99 ASN A CA 1
ATOM 773 C C . ASN A 1 99 ? 7.943 -7.231 -7.647 1.00 97.00 99 ASN A C 1
ATOM 775 O O . ASN A 1 99 ? 7.370 -7.632 -6.631 1.00 97.00 99 ASN A O 1
ATOM 779 N N . ARG A 1 100 ? 8.883 -6.282 -7.579 1.00 96.81 100 ARG A N 1
ATOM 780 C CA . ARG A 1 100 ? 9.230 -5.619 -6.315 1.00 96.81 100 ARG A CA 1
ATOM 781 C C . ARG A 1 100 ? 8.094 -4.751 -5.784 1.00 96.81 100 ARG A C 1
ATOM 783 O O . ARG A 1 100 ? 7.850 -4.784 -4.577 1.00 96.81 100 ARG A O 1
ATOM 790 N N . ALA A 1 101 ? 7.412 -4.005 -6.650 1.00 97.25 101 ALA A N 1
ATOM 791 C CA . ALA A 1 101 ? 6.253 -3.198 -6.281 1.00 97.25 101 ALA A CA 1
ATOM 792 C C . ALA A 1 101 ? 5.091 -4.083 -5.808 1.00 97.25 101 ALA A C 1
ATOM 794 O O . ALA A 1 101 ? 4.542 -3.840 -4.731 1.00 97.25 101 ALA A O 1
ATOM 795 N N . LEU A 1 102 ? 4.788 -5.161 -6.540 1.00 97.88 102 LEU A N 1
ATOM 796 C CA . LEU A 1 102 ? 3.763 -6.137 -6.167 1.00 97.88 102 LEU A CA 1
ATOM 797 C C . LEU A 1 102 ? 4.058 -6.743 -4.793 1.00 97.88 102 LEU A C 1
ATOM 799 O O . LEU A 1 102 ? 3.237 -6.660 -3.882 1.00 97.88 102 LEU A O 1
ATOM 803 N N . LYS A 1 103 ? 5.279 -7.251 -4.593 1.00 97.62 103 LYS A N 1
ATOM 804 C CA . LYS A 1 103 ? 5.712 -7.831 -3.316 1.00 97.62 103 LYS A CA 1
ATOM 805 C C . LYS A 1 103 ? 5.632 -6.834 -2.160 1.00 97.62 103 LYS A C 1
ATOM 807 O O . LYS A 1 103 ? 5.251 -7.215 -1.054 1.00 97.62 103 LYS A O 1
ATOM 812 N N . MET A 1 104 ? 6.022 -5.577 -2.379 1.00 97.56 104 MET A N 1
ATOM 813 C CA . MET A 1 104 ? 5.942 -4.546 -1.342 1.00 97.56 104 MET A CA 1
ATOM 814 C C . MET A 1 104 ? 4.488 -4.237 -0.978 1.00 97.56 104 MET A C 1
ATOM 816 O O . MET A 1 104 ? 4.158 -4.177 0.207 1.00 97.56 104 MET A O 1
ATOM 820 N N . THR A 1 105 ? 3.617 -4.085 -1.974 1.00 97.25 105 THR A N 1
ATOM 821 C CA . THR A 1 105 ? 2.196 -3.784 -1.755 1.00 97.25 105 THR A CA 1
ATOM 822 C C . THR A 1 105 ? 1.491 -4.939 -1.054 1.00 97.25 105 THR A C 1
ATOM 824 O O . THR A 1 105 ? 0.805 -4.726 -0.055 1.00 97.25 105 THR A O 1
ATOM 827 N N . MET A 1 106 ? 1.749 -6.173 -1.499 1.00 97.38 106 MET A N 1
ATOM 828 C CA . MET A 1 106 ? 1.165 -7.386 -0.928 1.00 97.38 106 MET A CA 1
ATOM 829 C C . MET A 1 106 ? 1.561 -7.594 0.538 1.00 97.38 106 MET A C 1
ATOM 831 O O . MET A 1 106 ? 0.743 -7.999 1.363 1.00 97.38 106 MET A O 1
ATOM 835 N N . LYS A 1 107 ? 2.798 -7.248 0.915 1.00 97.31 107 LYS A N 1
ATOM 836 C CA . LYS A 1 107 ? 3.205 -7.228 2.330 1.00 97.31 107 LYS A CA 1
ATOM 837 C C . LYS A 1 107 ? 2.368 -6.257 3.162 1.00 97.31 107 LYS A C 1
ATOM 839 O O . LYS A 1 107 ? 2.004 -6.597 4.280 1.00 97.31 107 LYS A O 1
ATOM 844 N N . GLY A 1 108 ? 2.055 -5.072 2.636 1.00 96.75 108 GLY A N 1
ATOM 845 C CA . GLY A 1 108 ? 1.176 -4.113 3.315 1.00 96.75 108 GLY A CA 1
ATOM 846 C C . GLY A 1 108 ? -0.264 -4.621 3.421 1.00 96.75 108 GLY A C 1
ATOM 847 O O . GLY A 1 108 ? -0.857 -4.554 4.495 1.00 96.75 108 GLY A O 1
ATOM 848 N N . TYR A 1 109 ? -0.794 -5.184 2.331 1.00 97.12 109 TYR A N 1
ATOM 849 C CA . TYR A 1 109 ? -2.129 -5.789 2.279 1.00 97.12 109 TYR A CA 1
ATOM 850 C C . TYR A 1 109 ? -2.295 -6.886 3.338 1.00 97.12 109 TYR A C 1
ATOM 852 O O . TYR A 1 109 ? -3.143 -6.789 4.227 1.00 97.12 109 TYR A O 1
ATOM 860 N N . THR A 1 110 ? -1.416 -7.889 3.294 1.00 96.75 110 THR A N 1
ATOM 861 C CA . THR A 1 110 ? -1.430 -9.024 4.225 1.00 96.75 110 THR A CA 1
ATOM 862 C C . THR A 1 110 ? -1.205 -8.576 5.664 1.00 96.75 110 THR A C 1
ATOM 864 O O . THR A 1 110 ? -1.891 -9.052 6.565 1.00 96.75 110 THR A O 1
ATOM 867 N N . PHE A 1 111 ? -0.302 -7.619 5.901 1.00 97.06 111 PHE A N 1
ATOM 868 C CA . PHE A 1 111 ? -0.077 -7.048 7.225 1.00 97.06 111 PHE A CA 1
ATOM 869 C C . PHE A 1 111 ? -1.360 -6.454 7.814 1.00 97.06 111 PHE A C 1
ATOM 871 O O . PHE A 1 111 ? -1.741 -6.826 8.930 1.00 97.06 111 PHE A O 1
ATOM 878 N N . TYR A 1 112 ? -2.060 -5.605 7.057 1.00 96.75 112 TYR A N 1
ATOM 879 C CA . TYR A 1 112 ? -3.295 -4.975 7.513 1.00 96.75 112 TYR A CA 1
ATOM 880 C C . TYR A 1 112 ? -4.426 -5.976 7.734 1.00 96.75 112 TYR A C 1
ATOM 882 O O . TYR A 1 112 ? -5.041 -5.948 8.802 1.00 96.75 112 TYR A O 1
ATOM 890 N N . LEU A 1 113 ? -4.641 -6.927 6.820 1.00 95.44 113 LEU A N 1
ATOM 891 C CA . LEU A 1 113 ? -5.610 -8.005 7.046 1.00 95.44 113 LEU A CA 1
ATOM 892 C C . LEU A 1 113 ? -5.289 -8.820 8.297 1.00 95.44 113 LEU A C 1
ATOM 894 O O . LEU A 1 113 ? -6.177 -9.163 9.076 1.00 95.44 113 LEU A O 1
ATOM 898 N N . SER A 1 114 ? -4.008 -9.094 8.535 1.00 96.62 114 SER A N 1
ATOM 899 C CA . SER A 1 114 ? -3.583 -9.876 9.690 1.00 96.62 114 SER A CA 1
ATOM 900 C C . SER A 1 114 ? -3.854 -9.161 11.023 1.00 96.62 114 SER A C 1
ATOM 902 O O . SER A 1 114 ? -4.096 -9.822 12.036 1.00 96.62 114 SER A O 1
ATOM 904 N N . ILE A 1 115 ? -3.830 -7.823 11.038 1.00 95.75 115 ILE A N 1
ATOM 905 C CA . ILE A 1 115 ? -4.242 -7.023 12.197 1.00 95.75 115 ILE A CA 1
ATOM 906 C C . ILE A 1 115 ? -5.762 -7.031 12.303 1.00 95.75 115 ILE A C 1
ATOM 908 O O . ILE A 1 115 ? -6.288 -7.310 13.381 1.00 95.75 115 ILE A O 1
ATOM 912 N N . ALA A 1 116 ? -6.465 -6.796 11.193 1.00 94.12 116 ALA A N 1
ATOM 913 C CA . ALA A 1 116 ? -7.919 -6.785 11.171 1.00 94.12 116 ALA A CA 1
ATOM 914 C C . ALA A 1 116 ? -8.521 -8.091 11.713 1.00 94.12 116 ALA A C 1
ATOM 916 O O . ALA A 1 116 ? -9.438 -8.048 12.532 1.00 94.12 116 ALA A O 1
ATOM 917 N N . ALA A 1 117 ? -7.966 -9.239 11.319 1.00 94.75 117 ALA A N 1
ATOM 918 C CA . ALA A 1 117 ? -8.423 -10.563 11.738 1.00 94.75 117 ALA A CA 1
ATOM 919 C C . ALA A 1 117 ? -8.173 -10.866 13.226 1.00 94.75 117 ALA A C 1
ATOM 921 O O . ALA A 1 117 ? -8.875 -11.682 13.818 1.00 94.75 117 ALA A O 1
ATOM 922 N N . ARG A 1 118 ? -7.167 -10.233 13.844 1.00 95.44 118 ARG A N 1
ATOM 923 C CA . ARG A 1 118 ? -6.795 -10.456 15.256 1.00 95.44 118 ARG A CA 1
ATOM 924 C C . ARG A 1 118 ? -7.321 -9.372 16.195 1.00 95.44 118 ARG A C 1
ATOM 926 O O . ARG A 1 118 ? -7.196 -9.498 17.416 1.00 95.44 118 ARG A O 1
ATOM 933 N N . ALA A 1 119 ? -7.878 -8.297 15.648 1.00 93.62 119 ALA A N 1
ATOM 934 C CA . ALA A 1 119 ? -8.391 -7.182 16.419 1.00 93.62 119 ALA A CA 1
ATOM 935 C C . ALA A 1 119 ? -9.622 -7.606 17.232 1.00 93.62 119 ALA A C 1
ATOM 937 O O . ALA A 1 119 ? -10.627 -8.047 16.688 1.00 93.62 119 ALA A O 1
ATOM 938 N N . LYS A 1 120 ? -9.569 -7.408 18.554 1.00 92.12 120 LYS A N 1
ATOM 939 C CA . LYS A 1 120 ? -10.731 -7.607 19.442 1.00 92.12 120 LYS A CA 1
ATOM 940 C C . LYS A 1 120 ? -11.760 -6.477 19.343 1.00 92.12 120 LYS A C 1
ATOM 942 O O . LYS A 1 120 ? -12.892 -6.634 19.783 1.00 92.12 120 LYS A O 1
ATOM 947 N N . SER A 1 121 ? -11.342 -5.320 18.830 1.00 91.06 121 SER A N 1
ATOM 948 C CA . SER A 1 121 ? -12.198 -4.156 18.619 1.00 91.06 121 SER A CA 1
ATOM 949 C C . SER A 1 121 ? -12.678 -4.138 17.176 1.00 91.06 121 SER A C 1
ATOM 951 O O . SER A 1 121 ? -11.855 -4.078 16.262 1.00 91.06 121 SER A O 1
ATOM 953 N N . GLU A 1 122 ? -13.996 -4.117 16.985 1.00 90.00 122 GLU A N 1
ATOM 954 C CA . GLU A 1 122 ? -14.627 -3.996 15.665 1.00 90.00 122 GLU A CA 1
ATOM 955 C C . 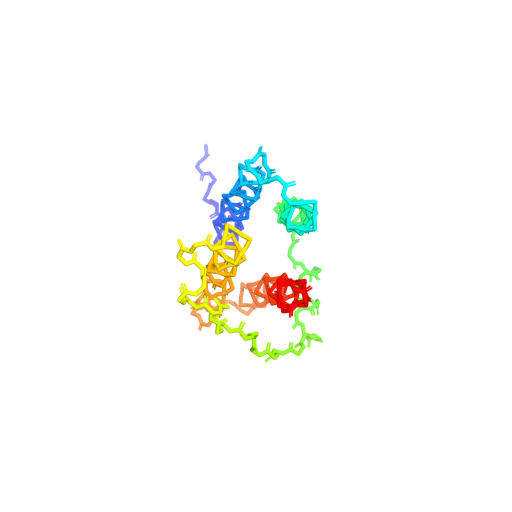GLU A 1 122 ? -14.165 -2.731 14.929 1.00 90.00 122 GLU A C 1
ATOM 957 O O . GLU A 1 122 ? -13.921 -2.751 13.725 1.00 90.00 122 GLU A O 1
ATOM 962 N N . VAL A 1 123 ? -13.965 -1.635 15.668 1.00 90.38 123 VAL A N 1
ATOM 963 C CA . VAL A 1 123 ? -13.456 -0.367 15.130 1.00 90.38 123 VAL A CA 1
ATOM 964 C C . VAL A 1 123 ? -12.059 -0.546 14.538 1.00 90.38 123 VAL A C 1
ATOM 966 O O . VAL A 1 123 ? -11.811 -0.126 13.410 1.00 90.38 123 VAL A O 1
ATOM 969 N N . ILE A 1 124 ? -11.157 -1.210 15.269 1.00 91.94 124 ILE A N 1
ATOM 970 C CA . ILE A 1 124 ? -9.802 -1.495 14.777 1.00 91.94 124 ILE A CA 1
ATOM 971 C C . ILE A 1 124 ? -9.876 -2.474 13.603 1.00 91.94 124 ILE A C 1
ATOM 973 O O . ILE A 1 124 ? -9.224 -2.242 12.591 1.00 91.94 124 ILE A O 1
ATOM 977 N N . SER A 1 125 ? -10.696 -3.527 13.695 1.00 92.88 125 SER A N 1
ATOM 978 C CA . SER A 1 125 ? -10.831 -4.503 12.609 1.00 92.88 125 SER A CA 1
ATOM 979 C C . SER A 1 125 ? -11.236 -3.832 11.296 1.00 92.88 125 SER A C 1
ATOM 981 O O . SER A 1 125 ? -10.546 -3.965 10.285 1.00 92.88 125 SER A O 1
ATOM 983 N N . ARG A 1 126 ? -12.292 -3.014 11.331 1.00 91.69 126 ARG A N 1
ATOM 984 C CA . ARG A 1 126 ? -12.799 -2.283 10.163 1.00 91.69 126 ARG A CA 1
ATOM 985 C C . ARG A 1 126 ? -11.808 -1.271 9.615 1.00 91.69 126 ARG A C 1
ATOM 987 O O . ARG A 1 126 ? -11.618 -1.199 8.406 1.00 91.69 126 ARG A O 1
ATOM 994 N N . MET A 1 127 ? -11.145 -0.519 10.488 1.00 93.12 127 MET A N 1
ATOM 995 C CA . MET A 1 127 ? -10.125 0.442 10.074 1.00 93.12 127 MET A CA 1
ATOM 996 C C . MET A 1 127 ? -8.992 -0.238 9.292 1.00 93.12 127 MET A C 1
ATOM 998 O O . MET A 1 127 ? -8.586 0.249 8.240 1.00 93.12 127 MET A O 1
ATOM 1002 N N . PHE A 1 128 ? -8.521 -1.398 9.754 1.00 95.06 128 PHE A N 1
ATOM 1003 C CA . PHE A 1 128 ? -7.478 -2.138 9.045 1.00 95.06 128 PHE A CA 1
ATOM 1004 C C . PHE A 1 128 ? -7.984 -2.851 7.786 1.00 95.06 128 PHE A C 1
ATOM 1006 O O . PHE A 1 128 ? -7.225 -2.944 6.825 1.00 95.06 128 PHE A O 1
ATOM 1013 N N . ARG A 1 129 ? -9.255 -3.275 7.728 1.00 93.56 129 ARG A N 1
ATOM 1014 C CA . ARG A 1 129 ? -9.882 -3.724 6.468 1.00 93.56 129 ARG A CA 1
ATOM 1015 C C . ARG A 1 129 ? -9.922 -2.604 5.431 1.00 93.56 129 ARG A C 1
ATOM 1017 O O . ARG A 1 129 ? -9.567 -2.830 4.281 1.00 93.56 129 ARG A O 1
ATOM 1024 N N . TYR A 1 130 ? -10.254 -1.380 5.844 1.00 93.19 130 TYR A N 1
ATOM 1025 C CA . TYR A 1 130 ? -10.194 -0.212 4.963 1.00 93.19 130 TYR A CA 1
ATOM 1026 C C . TYR A 1 130 ? -8.773 0.029 4.429 1.00 93.19 130 TYR A C 1
ATOM 1028 O O . TYR A 1 130 ? -8.588 0.233 3.230 1.00 93.19 130 TYR A O 1
ATOM 1036 N N . PHE A 1 131 ? -7.746 -0.058 5.280 1.00 95.38 131 PHE A N 1
ATOM 1037 C CA . PHE A 1 131 ? -6.359 0.063 4.819 1.00 95.38 131 PHE A CA 1
ATOM 1038 C C . PHE A 1 131 ? -5.942 -1.077 3.887 1.00 95.38 131 PHE A C 1
ATOM 1040 O O . PHE A 1 131 ? -5.252 -0.825 2.902 1.00 95.38 131 PHE A O 1
ATOM 1047 N N . ALA A 1 132 ? -6.369 -2.313 4.156 1.00 95.31 132 ALA A N 1
ATOM 1048 C CA . ALA A 1 132 ? -6.131 -3.443 3.264 1.00 95.31 132 ALA A CA 1
ATOM 1049 C C . ALA A 1 132 ? -6.791 -3.224 1.895 1.00 95.31 132 ALA A C 1
ATOM 1051 O O . ALA A 1 132 ? -6.135 -3.397 0.874 1.00 95.31 132 ALA A O 1
ATOM 1052 N N . HIS A 1 133 ? -8.032 -2.745 1.850 1.00 93.88 133 HIS A N 1
ATOM 1053 C CA . HIS A 1 133 ? -8.701 -2.414 0.593 1.00 93.88 133 HIS A CA 1
ATOM 1054 C C . HIS A 1 133 ? -7.919 -1.380 -0.236 1.00 93.88 133 HIS A C 1
ATOM 1056 O O . HIS A 1 133 ? -7.715 -1.583 -1.430 1.00 93.88 133 HIS A O 1
ATOM 1062 N N . MET A 1 134 ? -7.376 -0.331 0.394 1.00 93.88 134 MET A N 1
ATOM 1063 C CA . MET A 1 134 ? -6.501 0.627 -0.302 1.00 93.88 134 MET A CA 1
ATOM 1064 C C . MET A 1 134 ? -5.279 -0.059 -0.939 1.00 93.88 134 MET A C 1
ATOM 1066 O O . MET A 1 134 ? -4.868 0.307 -2.038 1.00 93.88 134 MET A O 1
ATOM 1070 N N . LYS A 1 135 ? -4.709 -1.081 -0.284 1.00 96.31 135 LYS A N 1
ATOM 1071 C CA . LYS A 1 135 ? -3.622 -1.892 -0.861 1.00 96.31 135 LYS A CA 1
ATOM 1072 C C . LYS A 1 135 ? -4.099 -2.790 -1.996 1.00 96.31 135 LYS A C 1
ATOM 1074 O O . LYS A 1 135 ? -3.366 -2.952 -2.966 1.00 96.31 135 LYS A O 1
ATOM 1079 N N . ALA A 1 136 ? -5.304 -3.345 -1.909 1.00 95.69 136 ALA A N 1
ATOM 1080 C CA . ALA A 1 136 ? -5.887 -4.133 -2.991 1.00 95.69 136 ALA A CA 1
ATOM 1081 C C . ALA A 1 136 ? -6.049 -3.295 -4.272 1.00 95.69 136 ALA A C 1
ATOM 1083 O O . ALA A 1 136 ? -5.675 -3.757 -5.348 1.00 95.69 136 ALA A O 1
ATOM 1084 N N . GLU A 1 137 ? -6.491 -2.036 -4.161 1.00 94.75 137 GLU A N 1
ATOM 1085 C CA . GLU A 1 137 ? -6.552 -1.108 -5.305 1.00 94.75 137 GLU A CA 1
ATOM 1086 C C . GLU A 1 137 ? -5.176 -0.839 -5.925 1.00 94.75 137 GLU A C 1
ATOM 1088 O O . GLU A 1 137 ? -5.011 -0.853 -7.145 1.00 94.75 137 GLU A O 1
ATOM 1093 N N . GLN A 1 138 ? -4.152 -0.651 -5.092 1.00 96.25 138 GLN A N 1
ATOM 1094 C CA . GLN A 1 138 ? -2.776 -0.501 -5.566 1.00 96.25 138 GLN A CA 1
ATOM 1095 C C . GLN A 1 138 ? -2.281 -1.759 -6.295 1.00 96.25 138 GLN A C 1
ATOM 1097 O O . GLN A 1 138 ? -1.628 -1.649 -7.332 1.00 96.25 138 GLN A O 1
ATOM 1102 N N . ILE A 1 139 ? -2.611 -2.956 -5.797 1.00 97.25 139 ILE A N 1
ATOM 1103 C CA . ILE A 1 139 ? -2.259 -4.220 -6.461 1.00 97.25 139 ILE A CA 1
ATOM 1104 C C . ILE A 1 139 ? -2.965 -4.326 -7.813 1.00 97.25 139 ILE A C 1
ATOM 1106 O O . ILE A 1 139 ? -2.304 -4.623 -8.808 1.00 97.25 139 ILE A O 1
ATOM 1110 N N . ARG A 1 140 ? -4.262 -3.997 -7.891 1.00 95.50 140 ARG A N 1
ATOM 1111 C CA . ARG A 1 140 ? -4.997 -3.926 -9.166 1.00 95.50 140 ARG A CA 1
ATOM 1112 C C . ARG A 1 140 ? -4.317 -2.986 -10.160 1.00 95.50 140 ARG A C 1
ATOM 1114 O O . ARG A 1 140 ? -4.145 -3.345 -11.324 1.00 95.50 140 ARG A O 1
ATOM 1121 N N . GLN A 1 141 ? -3.875 -1.816 -9.702 1.00 95.12 141 GLN A N 1
ATOM 1122 C CA . GLN A 1 141 ? -3.143 -0.872 -10.544 1.00 95.12 141 GLN A CA 1
ATOM 1123 C C . GLN A 1 141 ? -1.813 -1.455 -11.050 1.00 95.12 141 GLN A C 1
ATOM 1125 O O . GLN A 1 141 ? -1.475 -1.287 -12.224 1.00 95.12 141 GLN A O 1
ATOM 1130 N N . ILE A 1 142 ? -1.067 -2.154 -10.188 1.00 96.62 142 ILE A N 1
ATOM 1131 C CA . ILE A 1 142 ? 0.180 -2.830 -10.565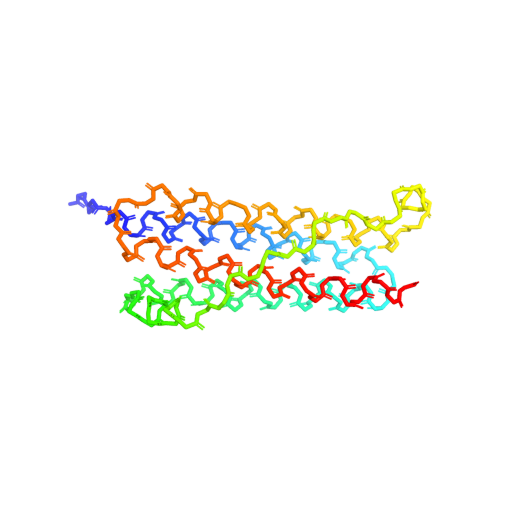 1.00 96.62 142 ILE A CA 1
ATOM 1132 C C . ILE A 1 142 ? -0.092 -3.894 -11.628 1.00 96.62 142 ILE A C 1
ATOM 1134 O O . ILE A 1 142 ? 0.577 -3.877 -12.657 1.00 96.62 142 ILE A O 1
ATOM 1138 N N . ARG A 1 143 ? -1.083 -4.771 -11.418 1.00 95.75 143 ARG A N 1
ATOM 1139 C CA . ARG A 1 143 ? -1.485 -5.798 -12.393 1.00 95.75 143 ARG A CA 1
ATOM 1140 C C . ARG A 1 143 ? -1.803 -5.174 -13.747 1.00 95.75 143 ARG A C 1
ATOM 1142 O O . ARG A 1 143 ? -1.138 -5.488 -14.727 1.00 95.75 143 ARG A O 1
ATOM 1149 N N . PHE A 1 144 ? -2.704 -4.194 -13.774 1.00 93.69 144 PHE A N 1
ATOM 1150 C CA . PHE A 1 144 ? -3.131 -3.530 -15.007 1.00 93.69 144 PHE A CA 1
ATOM 1151 C C . PHE A 1 144 ? -1.965 -2.924 -15.811 1.00 93.69 144 PHE A C 1
ATOM 1153 O O . PHE A 1 144 ? -1.879 -3.072 -17.034 1.00 93.69 144 PHE A O 1
ATOM 1160 N N . ILE A 1 145 ? -1.041 -2.232 -15.136 1.00 93.06 145 ILE A N 1
ATOM 1161 C CA . ILE A 1 145 ? 0.077 -1.575 -15.822 1.00 93.06 145 ILE A CA 1
ATOM 1162 C C . ILE A 1 145 ? 1.158 -2.580 -16.225 1.00 93.06 145 ILE A C 1
ATOM 1164 O O . ILE A 1 145 ? 1.691 -2.462 -17.327 1.00 93.06 145 ILE A O 1
ATOM 1168 N N . CYS A 1 146 ? 1.489 -3.540 -15.361 1.00 93.69 146 CYS A N 1
ATOM 1169 C CA . CYS A 1 146 ? 2.607 -4.458 -15.571 1.00 93.69 146 CYS A CA 1
ATOM 1170 C C . CYS A 1 146 ? 2.280 -5.629 -16.507 1.00 93.69 146 CYS A C 1
ATOM 1172 O O . CYS A 1 146 ? 3.177 -6.092 -17.201 1.00 93.69 146 CYS A O 1
ATOM 1174 N N . GLU A 1 147 ? 1.019 -6.065 -16.598 1.00 91.56 147 GLU A N 1
ATOM 1175 C CA . GLU A 1 147 ? 0.576 -7.065 -17.591 1.00 91.56 147 GLU A CA 1
ATOM 1176 C C . GLU A 1 147 ? 0.614 -6.532 -19.029 1.00 91.56 147 GLU A C 1
ATOM 1178 O O . GLU A 1 147 ? 0.581 -7.302 -19.982 1.00 91.56 147 GLU A O 1
ATOM 1183 N N . SER A 1 148 ? 0.684 -5.209 -19.196 1.00 87.75 148 SER A N 1
ATOM 1184 C CA . SER A 1 148 ? 0.710 -4.543 -20.500 1.00 87.75 148 SER A CA 1
ATOM 1185 C C . SER A 1 148 ? 2.102 -4.016 -20.888 1.00 87.75 148 SER A C 1
ATOM 1187 O O . SER A 1 148 ? 2.193 -3.032 -21.634 1.00 87.75 148 SER A O 1
ATOM 1189 N N . LEU A 1 149 ? 3.178 -4.583 -20.325 1.00 84.00 149 LEU A N 1
ATOM 1190 C CA . LEU A 1 149 ? 4.580 -4.192 -20.570 1.00 84.00 149 LEU A CA 1
ATOM 1191 C C . LEU A 1 149 ? 5.304 -5.034 -21.625 1.00 84.00 149 LEU A C 1
ATOM 1193 O O . LEU A 1 149 ? 4.861 -6.164 -21.899 1.00 84.00 149 LEU A O 1
#

Sequence (149 aa):
MNEQKSPIDQMLNLALATAMNQYQFYLDISSKVETTKVKELLLSLARSEEALITKIESMMASGVVDAVERARTLEEDEPDDTPFDLVQAETDPRLYVCNRALKMTMKGYTFYLSIAARAKSEVISRMFRYFAHMKAEQIRQIRFICESL

pLDDT: mean 91.13, std 10.09, range [36.0, 98.44]

Foldseek 3Di:
DPPPQPPLRVLLVVLLVLLVVLLVVLVVVLVVDPDPLLSVLSVVSNVLSVVVNVVSVVCVVPNQVVQLVVLVPDDDDPADLDQDPPPVLVPDVSSVSLNVNSVSLVVLLVVLCVQLVPDPDSSSNSNSSSSSVSSSVSSVSSCVSSVVD

Radius of gyration: 16.42 Å; chains: 1; bounding box: 36×30×54 Å